Protein AF-A0A659UWE7-F1 (afdb_monomer_lite)

Secondary structure (DSSP, 8-state):
--------HHHHHHHHHTTSS---S---PPPS--------TTGGGSHHHHHHHHHHHHHHHHHHHHS---PPP---

Radius of gyration: 16.74 Å; chains: 1; bounding box: 41×30×42 Å

Structure (mmCIF, N/CA/C/O backbone):
data_AF-A0A659UWE7-F1
#
_entry.id   AF-A0A659UWE7-F1
#
loop_
_atom_site.group_PDB
_atom_site.id
_atom_site.type_symbol
_atom_site.label_atom_id
_atom_site.label_alt_id
_atom_site.label_comp_id
_atom_site.label_asym_id
_atom_site.label_entity_id
_atom_site.label_seq_id
_atom_site.pdbx_PDB_ins_code
_atom_site.Cartn_x
_atom_site.Cartn_y
_atom_site.Cartn_z
_atom_site.occupancy
_atom_site.B_iso_or_equiv
_atom_site.auth_seq_id
_atom_site.auth_comp_id
_atom_site.auth_asym_id
_atom_site.auth_atom_id
_atom_site.pdbx_PDB_model_num
ATOM 1 N N . GLY A 1 1 ? 11.058 8.300 -23.118 1.00 52.44 1 GLY A N 1
ATOM 2 C CA . GLY A 1 1 ? 11.650 8.590 -21.799 1.00 52.44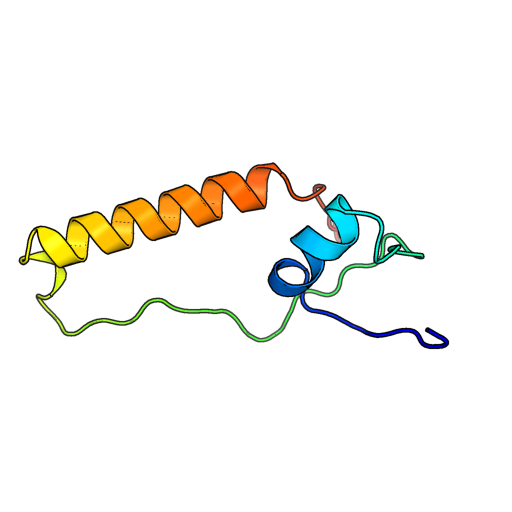 1 GLY A CA 1
ATOM 3 C C . GLY A 1 1 ? 12.973 7.865 -21.729 1.00 52.44 1 GLY A C 1
ATOM 4 O O . GLY A 1 1 ? 12.996 6.700 -22.091 1.00 52.44 1 GLY A O 1
ATOM 5 N N . GLU A 1 2 ? 14.043 8.561 -21.351 1.00 64.19 2 GLU A N 1
ATOM 6 C CA . GLU A 1 2 ? 15.457 8.157 -21.490 1.00 64.19 2 GLU A CA 1
ATOM 7 C C . GLU A 1 2 ? 16.111 8.000 -20.102 1.00 64.19 2 GLU A C 1
ATOM 9 O O . GLU A 1 2 ? 16.978 8.777 -19.711 1.00 64.19 2 GLU A O 1
ATOM 14 N N . GLY A 1 3 ? 15.640 7.062 -19.278 1.00 75.81 3 GLY A N 1
ATOM 15 C CA . GLY A 1 3 ? 16.209 6.899 -17.940 1.00 75.81 3 GLY A CA 1
ATOM 16 C C . GLY A 1 3 ? 15.732 5.653 -17.211 1.00 75.81 3 GLY A C 1
ATOM 17 O O . GLY A 1 3 ? 14.636 5.153 -17.457 1.00 75.81 3 GLY A O 1
ATOM 18 N N . VAL A 1 4 ? 16.572 5.162 -16.300 1.00 80.88 4 VAL A N 1
ATOM 19 C CA . VAL A 1 4 ? 16.271 4.038 -15.406 1.00 80.88 4 VAL A CA 1
ATOM 20 C C . VAL A 1 4 ? 16.022 4.590 -14.006 1.00 80.88 4 VAL A C 1
ATOM 22 O O . VAL A 1 4 ? 16.753 5.462 -13.541 1.00 80.88 4 VAL A O 1
ATOM 25 N N . LEU A 1 5 ? 14.997 4.077 -13.326 1.00 83.06 5 LEU A N 1
ATOM 26 C CA . LEU A 1 5 ? 14.684 4.421 -11.941 1.00 83.06 5 LEU A CA 1
ATOM 27 C C . LEU A 1 5 ? 14.626 3.166 -11.073 1.00 83.06 5 LEU A C 1
ATOM 29 O O . LEU A 1 5 ? 14.266 2.088 -11.544 1.00 83.06 5 LEU A O 1
ATOM 33 N N . LEU A 1 6 ? 14.933 3.325 -9.786 1.00 79.31 6 LEU A N 1
ATOM 34 C CA . LEU A 1 6 ? 14.652 2.319 -8.768 1.00 79.31 6 LEU A CA 1
ATOM 35 C C . LEU A 1 6 ? 13.338 2.692 -8.070 1.00 79.31 6 LEU A C 1
ATOM 37 O O . LEU A 1 6 ? 13.296 3.589 -7.230 1.00 79.31 6 LEU A O 1
ATOM 41 N N . GLY A 1 7 ? 12.250 2.037 -8.471 1.00 75.00 7 GLY A N 1
ATOM 42 C CA . GLY A 1 7 ? 10.901 2.294 -7.967 1.00 75.00 7 GLY A CA 1
ATOM 43 C C . GLY A 1 7 ? 10.482 1.278 -6.910 1.00 75.00 7 GLY A C 1
ATOM 44 O O . GLY A 1 7 ? 10.930 0.132 -6.920 1.00 75.00 7 GLY A O 1
ATOM 45 N N . ARG A 1 8 ? 9.583 1.670 -6.000 1.00 76.44 8 ARG A N 1
ATOM 46 C CA . ARG A 1 8 ? 8.915 0.697 -5.124 1.00 76.44 8 ARG A CA 1
ATOM 47 C C . ARG A 1 8 ? 7.916 -0.102 -5.950 1.00 76.44 8 ARG A C 1
ATOM 49 O O . ARG A 1 8 ? 7.064 0.507 -6.592 1.00 76.44 8 ARG A O 1
ATOM 56 N N . SER A 1 9 ? 7.964 -1.431 -5.869 1.00 74.44 9 SER A N 1
ATOM 57 C CA . SER A 1 9 ? 7.110 -2.331 -6.660 1.00 74.44 9 SER A CA 1
ATOM 58 C C . SER A 1 9 ? 5.623 -1.966 -6.597 1.00 74.44 9 SER A C 1
ATOM 60 O O . SER A 1 9 ? 4.963 -1.950 -7.626 1.00 74.44 9 SER A O 1
ATOM 62 N N . ALA A 1 10 ? 5.121 -1.574 -5.421 1.00 73.75 10 ALA A N 1
ATOM 63 C CA . ALA A 1 10 ? 3.730 -1.152 -5.238 1.00 73.75 10 ALA A CA 1
ATOM 64 C C . ALA A 1 10 ? 3.335 0.088 -6.065 1.00 73.75 10 ALA A C 1
ATOM 66 O O . ALA A 1 10 ? 2.190 0.207 -6.475 1.00 73.75 10 ALA A O 1
ATOM 67 N N . LEU A 1 11 ? 4.268 1.008 -6.324 1.00 76.88 11 LEU A N 1
ATOM 68 C CA . LEU A 1 11 ? 3.987 2.242 -7.066 1.00 76.88 11 LEU A CA 1
ATOM 69 C C . LEU A 1 11 ? 4.108 2.053 -8.579 1.00 76.88 11 LEU A C 1
ATOM 71 O O . LEU A 1 11 ? 3.435 2.746 -9.329 1.00 76.88 11 LEU A O 1
ATOM 75 N N . VAL A 1 12 ? 4.958 1.121 -9.021 1.00 81.94 12 VAL A N 1
ATOM 76 C CA . VAL A 1 12 ? 5.227 0.881 -10.450 1.00 81.94 12 VAL A CA 1
ATOM 77 C C . VAL A 1 12 ? 4.455 -0.311 -11.018 1.00 81.94 12 VAL A C 1
ATOM 79 O O . VAL A 1 12 ? 4.510 -0.541 -12.222 1.00 81.94 12 VAL A O 1
ATOM 82 N N . SER A 1 13 ? 3.732 -1.068 -10.181 1.00 78.94 13 SER A N 1
ATOM 83 C CA . SER A 1 13 ? 2.997 -2.275 -10.594 1.00 78.94 13 SER A CA 1
ATOM 84 C C . SER A 1 13 ? 2.040 -1.996 -11.756 1.00 78.94 13 SER A C 1
ATOM 86 O O . SER A 1 13 ? 2.066 -2.693 -12.767 1.00 78.94 13 SER A O 1
ATOM 88 N N . ALA A 1 14 ? 1.260 -0.915 -11.668 1.00 79.00 14 ALA A N 1
ATOM 89 C CA . ALA A 1 14 ? 0.299 -0.546 -12.705 1.00 79.00 14 ALA A CA 1
ATOM 90 C C . ALA A 1 14 ? 0.974 -0.152 -14.031 1.00 79.00 14 ALA A C 1
ATOM 92 O O . ALA A 1 14 ? 0.465 -0.459 -15.107 1.00 79.00 14 ALA A O 1
ATOM 93 N N . ASP A 1 15 ? 2.127 0.515 -13.971 1.00 80.12 15 ASP A N 1
ATOM 94 C CA . ASP A 1 15 ? 2.888 0.904 -15.160 1.00 80.12 15 ASP A CA 1
ATOM 95 C C . ASP A 1 15 ? 3.592 -0.287 -15.819 1.00 80.12 15 ASP A C 1
ATOM 97 O O . ASP A 1 15 ? 3.673 -0.338 -17.048 1.00 80.12 15 ASP A O 1
ATOM 101 N N . LEU A 1 16 ? 4.057 -1.252 -15.019 1.00 80.31 16 LEU A N 1
ATOM 102 C CA .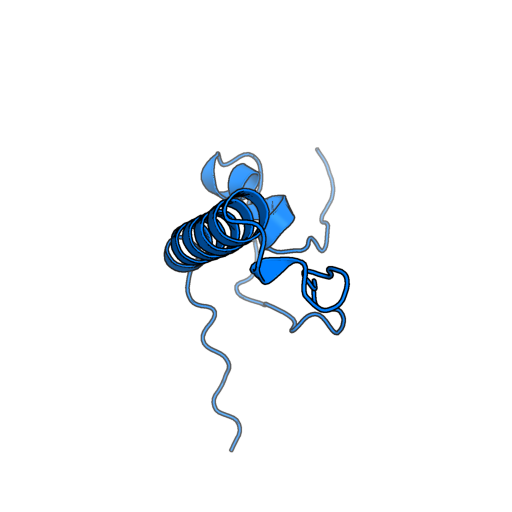 LEU A 1 16 ? 4.585 -2.528 -15.504 1.00 80.31 16 LEU A CA 1
ATOM 103 C C . LEU A 1 16 ? 3.477 -3.356 -16.169 1.00 80.31 16 LEU A C 1
ATOM 105 O O . LEU A 1 16 ? 3.667 -3.844 -17.279 1.00 80.31 16 LEU A O 1
ATOM 109 N N . ALA A 1 17 ? 2.302 -3.459 -15.537 1.00 80.44 17 ALA A N 1
ATOM 110 C CA . ALA A 1 17 ? 1.150 -4.168 -16.096 1.00 80.44 17 ALA A CA 1
ATOM 111 C C . ALA A 1 17 ? 0.647 -3.529 -17.403 1.00 80.44 17 ALA A C 1
ATOM 113 O O . ALA A 1 17 ? 0.267 -4.231 -18.335 1.00 80.44 17 ALA A O 1
ATOM 114 N N . ALA A 1 18 ? 0.683 -2.197 -17.495 1.00 85.25 18 ALA A N 1
ATOM 115 C CA . ALA A 1 18 ? 0.292 -1.460 -18.693 1.00 85.25 18 ALA A CA 1
ATOM 116 C C . ALA A 1 18 ? 1.393 -1.374 -19.771 1.00 85.25 18 ALA A C 1
ATOM 118 O O . ALA A 1 18 ? 1.181 -0.719 -20.792 1.00 85.25 18 ALA A O 1
ATOM 119 N N . GLY A 1 19 ? 2.575 -1.963 -19.548 1.00 82.94 19 GLY A N 1
ATOM 120 C CA . GLY A 1 19 ? 3.701 -1.931 -20.490 1.00 82.94 19 GLY A CA 1
ATOM 121 C C . GLY A 1 19 ? 4.347 -0.553 -20.680 1.00 82.94 19 GLY A C 1
ATOM 122 O O . GLY A 1 19 ? 5.142 -0.368 -21.600 1.00 82.94 19 GLY A O 1
ATOM 123 N N . ARG A 1 20 ? 4.026 0.426 -19.823 1.00 86.62 20 ARG A N 1
ATOM 124 C CA . ARG A 1 20 ? 4.665 1.755 -19.822 1.00 86.62 20 ARG A CA 1
ATOM 125 C C . ARG A 1 20 ? 6.063 1.713 -19.211 1.00 86.62 20 ARG A C 1
ATOM 127 O O . ARG A 1 20 ? 6.903 2.545 -19.547 1.00 86.62 20 ARG A O 1
ATOM 134 N N . LEU A 1 21 ? 6.299 0.750 -18.322 1.00 83.38 21 LEU A N 1
ATOM 135 C CA . LEU A 1 21 ? 7.607 0.419 -17.774 1.00 83.38 21 LEU A CA 1
ATOM 136 C C . LEU A 1 21 ? 7.965 -1.026 -18.113 1.00 83.38 21 LEU A C 1
ATOM 138 O O . LEU A 1 21 ? 7.102 -1.896 -18.200 1.00 83.38 21 LEU A O 1
ATOM 142 N N . VAL A 1 22 ? 9.263 -1.280 -18.236 1.00 82.62 22 VAL A N 1
ATOM 143 C CA . VAL A 1 22 ? 9.832 -2.624 -18.344 1.00 82.62 22 VAL A CA 1
ATOM 144 C C . VAL A 1 22 ? 10.804 -2.807 -17.187 1.00 82.62 22 VAL A C 1
ATOM 146 O O . VAL A 1 22 ? 11.533 -1.881 -16.832 1.00 82.62 22 VAL A O 1
ATOM 149 N N . ARG A 1 23 ? 10.817 -3.999 -16.587 1.00 83.88 23 ARG A N 1
ATOM 150 C CA 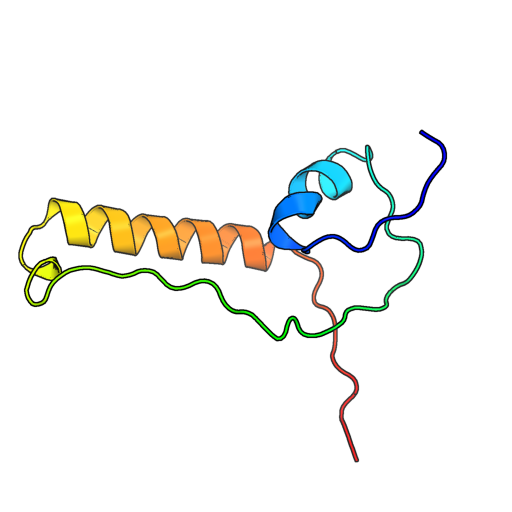. ARG A 1 23 ? 11.787 -4.389 -15.561 1.00 83.88 23 ARG A CA 1
ATOM 151 C C . ARG A 1 23 ? 12.950 -5.127 -16.243 1.00 83.88 23 ARG A C 1
ATOM 153 O O . ARG A 1 23 ? 12.788 -6.301 -16.558 1.00 83.88 23 ARG A O 1
ATOM 160 N N . PRO A 1 24 ? 14.105 -4.478 -16.487 1.00 82.31 24 PRO A N 1
ATOM 161 C CA . PRO A 1 24 ? 15.191 -5.078 -17.270 1.00 82.31 24 PRO A CA 1
ATOM 162 C C . PRO A 1 24 ? 15.931 -6.215 -16.546 1.00 82.31 24 PRO A C 1
ATOM 164 O O . PRO A 1 24 ? 16.569 -7.031 -17.201 1.00 82.31 24 PRO A O 1
ATOM 167 N N . PHE A 1 25 ? 15.848 -6.285 -15.212 1.00 81.75 25 PHE A N 1
ATOM 168 C CA . PHE A 1 25 ? 16.508 -7.308 -14.398 1.00 81.75 25 PHE A CA 1
ATOM 169 C C . PHE A 1 25 ? 15.535 -7.916 -13.397 1.00 81.75 25 PHE A C 1
ATOM 171 O O . PHE A 1 25 ? 14.788 -7.185 -12.740 1.00 81.75 25 PHE A O 1
ATOM 178 N N . ASP A 1 26 ? 15.636 -9.223 -13.160 1.00 76.69 26 ASP A N 1
ATOM 179 C CA . ASP A 1 26 ? 14.913 -9.877 -12.065 1.00 76.69 26 ASP A CA 1
ATOM 180 C C . ASP A 1 26 ? 15.601 -9.682 -10.696 1.00 76.69 26 ASP A C 1
ATOM 182 O O . ASP A 1 26 ? 15.665 -10.572 -9.857 1.00 76.69 26 ASP A O 1
ATOM 186 N N . LEU A 1 27 ? 16.126 -8.479 -10.446 1.00 76.94 27 LEU A N 1
ATOM 187 C CA . LEU A 1 27 ? 16.686 -8.079 -9.157 1.00 76.94 27 LEU A CA 1
ATOM 188 C C . LEU A 1 27 ? 15.626 -7.320 -8.354 1.00 76.94 27 LEU A C 1
ATOM 190 O O . LEU A 1 27 ? 14.988 -6.404 -8.878 1.00 76.94 27 LEU A O 1
ATOM 194 N N . ALA A 1 28 ? 15.404 -7.711 -7.100 1.00 75.50 28 ALA A N 1
ATOM 195 C CA . ALA A 1 28 ? 14.521 -7.017 -6.167 1.00 75.50 28 ALA A CA 1
ATOM 196 C C . ALA A 1 28 ? 15.242 -6.836 -4.829 1.00 75.50 28 ALA A C 1
ATOM 198 O O . ALA A 1 28 ? 15.728 -7.798 -4.237 1.00 75.50 28 ALA A O 1
ATOM 199 N N . LEU A 1 29 ? 15.312 -5.595 -4.348 1.00 75.75 29 LEU A N 1
ATOM 200 C CA . LEU A 1 29 ? 15.870 -5.287 -3.034 1.00 75.75 29 LEU A CA 1
ATOM 201 C C . LEU A 1 29 ? 14.737 -5.215 -2.012 1.00 75.75 29 LEU A C 1
ATOM 203 O O . LEU A 1 29 ? 13.723 -4.553 -2.247 1.00 75.75 29 LEU A O 1
ATOM 207 N N . LYS A 1 30 ? 14.918 -5.859 -0.852 1.00 70.31 30 LYS A N 1
ATOM 208 C CA . LYS A 1 30 ? 14.016 -5.651 0.286 1.00 70.31 30 LYS A CA 1
ATOM 209 C C . LYS A 1 30 ? 14.098 -4.181 0.688 1.00 70.31 30 LYS A C 1
ATOM 211 O O . LYS A 1 30 ? 15.169 -3.683 1.025 1.00 70.31 30 LYS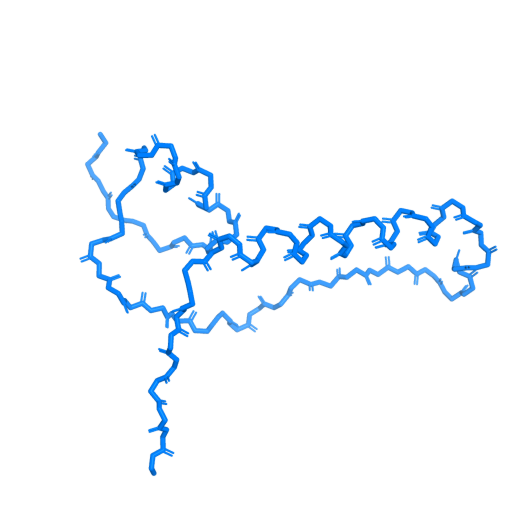 A O 1
ATOM 216 N N . SER A 1 31 ? 12.968 -3.481 0.635 1.00 68.62 31 SER A N 1
ATOM 217 C CA . SER A 1 31 ? 12.917 -2.101 1.108 1.00 68.62 31 SER A CA 1
ATOM 218 C C . SER A 1 31 ? 13.120 -2.083 2.620 1.00 68.62 31 SER A C 1
ATOM 220 O O . SER A 1 31 ? 12.459 -2.828 3.338 1.00 68.62 31 SER A O 1
ATOM 222 N N . ALA A 1 32 ? 13.997 -1.206 3.109 1.00 64.94 32 ALA A N 1
ATOM 223 C CA . ALA A 1 32 ? 14.196 -1.006 4.545 1.00 64.94 32 ALA A CA 1
ATOM 224 C C . ALA A 1 32 ? 12.991 -0.328 5.232 1.00 64.94 32 ALA A C 1
ATOM 226 O O . ALA A 1 32 ? 12.936 -0.265 6.456 1.00 64.94 32 ALA A O 1
ATOM 227 N N . ALA A 1 33 ? 12.031 0.197 4.460 1.00 64.50 33 ALA A N 1
ATOM 228 C CA . ALA A 1 33 ? 10.914 0.987 4.965 1.00 64.50 33 ALA A CA 1
ATOM 229 C C . ALA A 1 33 ? 9.561 0.353 4.615 1.00 64.50 33 ALA A C 1
ATOM 231 O O . ALA A 1 33 ? 9.169 0.299 3.445 1.00 64.50 33 ALA A O 1
ATOM 232 N N . SER A 1 34 ? 8.831 -0.051 5.653 1.00 75.12 34 SER A N 1
ATOM 233 C CA . SER A 1 34 ? 7.484 -0.627 5.575 1.00 75.12 34 SER A CA 1
ATOM 234 C C . SER A 1 34 ? 6.392 0.442 5.671 1.00 75.12 34 SER A C 1
ATOM 236 O O . SER A 1 34 ? 6.575 1.475 6.313 1.00 75.12 34 SER A O 1
ATOM 238 N N . TYR A 1 35 ? 5.239 0.175 5.055 1.00 78.56 35 TYR A N 1
ATOM 239 C CA . TYR A 1 35 ? 4.023 0.971 5.239 1.00 78.56 35 TYR A CA 1
ATOM 240 C C . TYR A 1 35 ? 3.191 0.396 6.391 1.00 78.56 35 TYR A C 1
ATOM 242 O O . TYR A 1 35 ? 3.049 -0.821 6.498 1.00 78.56 35 TYR A O 1
ATOM 250 N N . TYR A 1 36 ? 2.625 1.266 7.231 1.00 82.62 36 TYR A N 1
ATOM 251 C CA . TYR A 1 36 ? 1.815 0.878 8.388 1.00 82.62 36 TYR A CA 1
ATOM 252 C C . TYR A 1 36 ? 0.455 1.578 8.360 1.00 82.62 36 TYR A C 1
ATOM 254 O O . TYR A 1 36 ? 0.363 2.763 8.042 1.00 82.62 36 TYR A O 1
ATOM 262 N N . VAL A 1 37 ? -0.595 0.849 8.742 1.00 86.50 37 VAL A N 1
ATOM 263 C CA . VAL A 1 37 ? -1.933 1.404 8.986 1.00 86.50 37 VAL A CA 1
ATOM 264 C C . VAL A 1 37 ? -2.041 1.730 10.474 1.00 86.50 37 VAL A C 1
ATOM 266 O O . VAL A 1 37 ? -1.957 0.829 11.306 1.00 86.50 37 VAL A O 1
ATOM 269 N N . VAL A 1 38 ? -2.225 3.008 10.812 1.00 90.94 38 VAL A N 1
ATOM 270 C CA . VAL A 1 38 ? -2.297 3.498 12.199 1.00 90.94 38 VAL A CA 1
ATOM 271 C C . VAL A 1 38 ? -3.662 4.102 12.509 1.00 90.94 38 VAL A C 1
ATOM 273 O O . VAL A 1 38 ? -4.254 4.799 11.687 1.00 90.94 38 VAL A O 1
ATOM 276 N N . TYR A 1 39 ? -4.168 3.831 13.709 1.00 89.38 39 TYR A N 1
ATOM 277 C CA . TYR A 1 39 ? -5.423 4.379 14.218 1.00 89.38 39 TYR A CA 1
ATOM 278 C C . TYR A 1 39 ? -5.401 4.442 15.755 1.00 89.38 39 TYR A C 1
ATOM 280 O O . TYR A 1 39 ? -4.691 3.649 16.376 1.00 89.38 39 TYR A O 1
ATOM 288 N N . PRO A 1 40 ? -6.175 5.354 16.380 1.00 89.38 40 PRO A N 1
ATOM 289 C CA . PRO A 1 40 ? -6.260 5.457 17.834 1.00 89.38 40 PRO A CA 1
ATOM 290 C C . PRO A 1 40 ? -6.748 4.164 18.491 1.00 89.38 40 PRO A C 1
ATOM 292 O O . PRO A 1 40 ? -7.511 3.389 17.900 1.00 89.38 40 PRO A O 1
ATOM 295 N N . GLU A 1 41 ? -6.367 3.962 19.749 1.00 87.00 41 GLU A N 1
ATOM 296 C CA . GLU A 1 41 ? -6.851 2.831 20.532 1.00 87.00 41 GLU A CA 1
ATOM 297 C C . GLU A 1 41 ? -8.389 2.836 20.599 1.00 87.00 41 GLU A C 1
ATOM 299 O O . GLU A 1 41 ? -9.036 3.866 20.782 1.00 87.00 41 GLU A O 1
ATOM 304 N N . GLY A 1 42 ? -9.005 1.677 20.359 1.00 89.69 42 GLY A N 1
ATOM 305 C CA . GLY A 1 42 ? -10.463 1.545 20.311 1.00 89.69 42 GLY A CA 1
ATOM 306 C C . GLY A 1 42 ? -11.132 1.982 19.001 1.00 89.69 42 GLY A C 1
ATOM 307 O O . GLY A 1 42 ? -12.329 1.732 18.847 1.00 89.69 42 GLY A O 1
ATOM 308 N N . ALA A 1 43 ? -10.407 2.527 18.015 1.00 87.88 43 ALA A N 1
ATOM 309 C CA . ALA A 1 43 ? -10.991 2.913 16.722 1.00 87.88 43 ALA A CA 1
ATOM 310 C C . ALA A 1 43 ? -11.682 1.736 15.998 1.00 87.88 43 ALA A C 1
ATOM 312 O O . ALA A 1 43 ? -12.717 1.921 15.360 1.00 87.88 43 ALA A O 1
ATOM 313 N N . LEU A 1 44 ? -11.203 0.500 16.195 1.00 88.50 44 LEU A N 1
ATOM 314 C CA . LEU A 1 44 ? -11.812 -0.731 15.659 1.00 88.50 44 LEU A CA 1
ATOM 315 C C . LEU A 1 44 ? -13.185 -1.091 16.251 1.00 88.50 44 LEU A C 1
ATOM 317 O O . LEU A 1 44 ? -13.838 -2.027 15.772 1.00 88.50 44 LEU A O 1
ATOM 321 N N . ARG A 1 45 ? -13.631 -0.392 17.303 1.00 92.25 45 ARG A N 1
ATOM 322 C CA . ARG A 1 45 ? -15.004 -0.507 17.822 1.00 92.25 45 ARG A CA 1
ATOM 323 C C . ARG A 1 45 ? -16.006 0.158 16.879 1.00 92.25 45 ARG A C 1
ATOM 325 O O . ARG A 1 45 ? -17.164 -0.245 16.831 1.00 92.25 45 ARG A O 1
ATOM 332 N N . GLN A 1 46 ? -15.565 1.138 16.090 1.00 93.69 46 GLN A N 1
ATOM 333 C CA . GLN A 1 46 ? -16.395 1.748 15.061 1.00 93.69 46 GLN A CA 1
ATOM 334 C C . GLN A 1 46 ? -16.466 0.815 13.849 1.00 93.69 46 GLN A C 1
ATOM 336 O O . GLN A 1 46 ? -15.457 0.564 13.186 1.00 93.69 46 GLN A O 1
ATOM 341 N N . LYS A 1 47 ? -17.672 0.334 13.522 1.00 92.12 47 LYS A N 1
ATOM 342 C CA . LYS A 1 47 ? -17.898 -0.595 12.398 1.00 92.12 47 LYS A CA 1
ATOM 343 C C . LYS A 1 47 ? -17.308 -0.085 11.078 1.00 92.12 47 LYS A 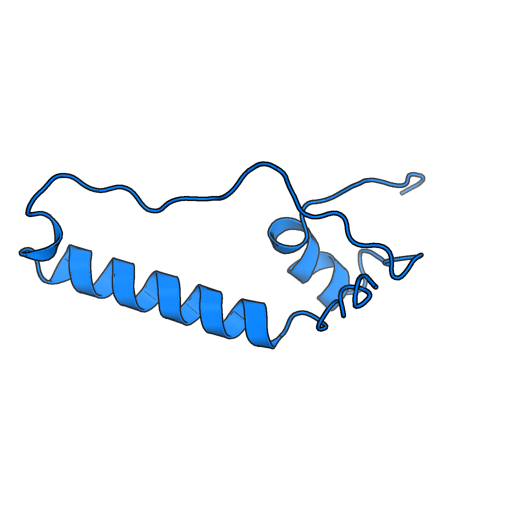C 1
ATOM 345 O O . LYS A 1 47 ? -16.701 -0.861 10.355 1.00 92.12 47 LYS A O 1
ATOM 350 N N . LYS A 1 48 ? -17.408 1.222 10.813 1.00 91.25 48 LYS A N 1
ATOM 351 C CA . LYS A 1 48 ? -16.845 1.864 9.613 1.00 91.25 48 LYS A CA 1
ATOM 352 C C . LYS A 1 48 ? -15.318 1.752 9.514 1.00 91.25 48 LYS A C 1
ATOM 354 O O . LYS A 1 48 ? -14.801 1.472 8.442 1.00 91.25 48 LYS A O 1
ATOM 359 N N . VAL A 1 49 ? -14.601 1.920 10.631 1.00 91.56 49 VAL A N 1
ATOM 360 C CA . VAL A 1 49 ? -13.129 1.852 10.661 1.00 91.56 49 VAL A CA 1
ATOM 361 C C . VAL A 1 49 ? -12.674 0.417 10.440 1.00 91.56 49 VAL A C 1
ATOM 363 O O . VAL A 1 49 ? -11.755 0.171 9.667 1.00 91.56 49 VAL A O 1
ATOM 366 N N . ARG A 1 50 ? -13.356 -0.537 11.082 1.00 92.75 50 ARG A N 1
ATOM 367 C CA . ARG A 1 50 ? -13.105 -1.963 10.876 1.00 92.75 50 ARG A CA 1
ATOM 368 C C . ARG A 1 50 ? -13.341 -2.370 9.422 1.00 92.75 50 ARG A C 1
ATOM 370 O O . ARG A 1 50 ? -12.450 -2.952 8.825 1.00 92.75 50 ARG A O 1
ATOM 377 N N . ALA A 1 51 ? -14.489 -2.001 8.856 1.00 92.38 51 ALA A N 1
ATOM 378 C CA . ALA A 1 51 ? -14.828 -2.317 7.472 1.00 92.38 51 ALA A CA 1
ATOM 379 C C . ALA A 1 51 ? -13.795 -1.754 6.486 1.00 92.38 51 ALA A C 1
ATOM 381 O O . ALA A 1 51 ? -13.329 -2.480 5.617 1.00 92.38 51 ALA A O 1
ATOM 382 N N . PHE A 1 52 ? -13.383 -0.493 6.660 1.00 92.69 52 PHE A N 1
ATOM 383 C CA . PHE A 1 52 ? -12.357 0.115 5.814 1.00 92.69 52 PHE A CA 1
ATOM 384 C C . PHE A 1 52 ? -11.002 -0.583 5.946 1.00 92.69 52 PHE A C 1
ATOM 386 O O . PHE A 1 52 ? -10.360 -0.864 4.941 1.00 92.69 52 PHE A O 1
ATOM 393 N N . ARG A 1 53 ? -10.572 -0.894 7.175 1.00 93.00 53 ARG A N 1
ATOM 394 C CA . ARG A 1 53 ? -9.319 -1.616 7.416 1.00 93.00 53 ARG A CA 1
ATOM 395 C C . ARG A 1 53 ? -9.339 -2.987 6.740 1.00 93.00 53 ARG A C 1
ATOM 397 O O . ARG A 1 53 ? -8.378 -3.346 6.071 1.00 93.00 53 ARG A O 1
ATOM 404 N N . ASP A 1 54 ? -10.410 -3.744 6.941 1.00 93.12 54 ASP A N 1
ATOM 405 C CA . ASP A 1 54 ? -10.518 -5.110 6.434 1.00 93.12 54 ASP A CA 1
ATOM 406 C C . ASP A 1 54 ? -10.576 -5.116 4.898 1.00 93.12 54 ASP A C 1
ATOM 408 O O . ASP A 1 54 ? -9.878 -5.906 4.267 1.00 93.12 54 ASP A O 1
ATOM 412 N N . TRP A 1 55 ? -11.313 -4.175 4.298 1.00 94.00 55 TRP A N 1
ATOM 413 C CA . TRP A 1 55 ? -11.294 -3.946 2.853 1.00 94.00 55 TRP A CA 1
ATOM 414 C C . TRP A 1 55 ? -9.893 -3.574 2.348 1.00 94.00 55 TRP A C 1
ATOM 416 O O . TRP A 1 55 ? -9.395 -4.212 1.429 1.00 94.00 55 TRP A O 1
ATOM 426 N N . LEU A 1 56 ? -9.211 -2.617 2.986 1.00 91.19 56 LEU A N 1
ATOM 427 C CA . LEU A 1 56 ? -7.870 -2.180 2.584 1.00 91.19 56 LEU A CA 1
ATOM 428 C C . LEU A 1 56 ? -6.870 -3.344 2.562 1.00 91.19 56 LEU A C 1
ATOM 430 O O . LEU A 1 56 ? -6.101 -3.480 1.615 1.00 91.19 56 LEU A O 1
ATOM 434 N N . PHE A 1 57 ? -6.878 -4.202 3.585 1.00 90.44 57 PHE A N 1
ATOM 435 C CA . PHE A 1 57 ? -6.004 -5.377 3.599 1.00 90.44 57 PHE A CA 1
ATOM 436 C C . PHE A 1 57 ? -6.409 -6.437 2.569 1.00 90.44 57 PHE A C 1
ATOM 438 O O . PHE A 1 57 ? -5.528 -7.133 2.067 1.00 90.44 57 PHE A O 1
ATOM 445 N N . ALA A 1 58 ? -7.696 -6.554 2.231 1.00 89.12 58 ALA A N 1
ATOM 446 C CA . ALA A 1 58 ? -8.153 -7.436 1.160 1.00 89.12 58 ALA A CA 1
ATOM 447 C C . ALA A 1 58 ? -7.677 -6.956 -0.222 1.00 89.12 58 ALA A C 1
ATOM 449 O O . ALA A 1 58 ? -7.152 -7.765 -0.984 1.00 89.12 58 ALA A O 1
ATOM 450 N N . GLU A 1 59 ? -7.773 -5.654 -0.512 1.00 87.12 59 GLU A N 1
ATOM 451 C CA . GLU A 1 59 ? -7.245 -5.062 -1.752 1.00 87.12 59 GLU A CA 1
ATOM 452 C C . GLU A 1 59 ? -5.730 -5.253 -1.854 1.00 87.12 59 GLU A C 1
ATOM 454 O O . GLU A 1 59 ? -5.227 -5.701 -2.879 1.00 87.12 59 GLU A O 1
ATOM 459 N N . ILE A 1 60 ? -5.000 -5.003 -0.757 1.00 85.62 60 ILE A N 1
ATOM 460 C CA . ILE A 1 60 ? -3.559 -5.271 -0.699 1.00 85.62 60 ILE A CA 1
ATOM 461 C C . ILE A 1 60 ? -3.304 -6.754 -1.005 1.00 85.62 60 ILE A C 1
ATOM 463 O O . ILE A 1 60 ? -2.491 -7.069 -1.865 1.00 85.62 60 ILE A O 1
ATOM 467 N N . ALA A 1 61 ? -4.000 -7.690 -0.362 1.00 82.94 61 ALA A N 1
ATOM 468 C CA . ALA A 1 61 ? -3.801 -9.111 -0.647 1.00 82.94 61 ALA A CA 1
ATOM 469 C C . ALA A 1 61 ? -4.060 -9.461 -2.129 1.00 82.94 61 ALA A C 1
ATOM 471 O O . ALA A 1 61 ? -3.286 -10.223 -2.709 1.00 82.94 61 ALA A O 1
ATOM 472 N N . ALA A 1 62 ? -5.091 -8.883 -2.752 1.00 77.44 62 ALA A N 1
ATOM 473 C CA . ALA A 1 62 ? -5.413 -9.098 -4.164 1.00 77.44 62 ALA A CA 1
ATOM 474 C C . ALA A 1 62 ? -4.332 -8.545 -5.117 1.00 77.44 62 ALA A C 1
ATOM 476 O O . ALA A 1 62 ? -3.918 -9.235 -6.056 1.00 77.44 62 ALA A O 1
ATOM 477 N N . ASP A 1 63 ? -3.813 -7.349 -4.834 1.00 69.94 63 ASP A N 1
ATOM 478 C CA . ASP A 1 63 ? -2.724 -6.732 -5.600 1.00 69.94 63 ASP A CA 1
ATOM 479 C C . ASP A 1 63 ? -1.413 -7.524 -5.476 1.00 69.94 63 ASP A C 1
ATOM 481 O O . ASP A 1 63 ? -0.704 -7.738 -6.462 1.00 69.94 63 ASP A O 1
ATOM 485 N N . TRP A 1 64 ? -1.091 -8.013 -4.274 1.00 62.47 64 TRP A N 1
ATOM 486 C CA . TRP A 1 64 ? 0.138 -8.775 -4.023 1.00 62.47 64 TRP A CA 1
ATOM 487 C C . TRP A 1 64 ? 0.120 -10.178 -4.641 1.00 62.47 64 TRP A C 1
ATOM 489 O O . TRP A 1 64 ? 1.180 -10.683 -5.006 1.00 62.47 64 TRP A O 1
ATOM 499 N N . VAL A 1 65 ? -1.053 -10.801 -4.802 1.00 56.53 65 VAL A N 1
ATOM 500 C CA . VAL A 1 65 ? -1.201 -12.069 -5.547 1.00 56.53 65 VAL A CA 1
ATOM 501 C C . VAL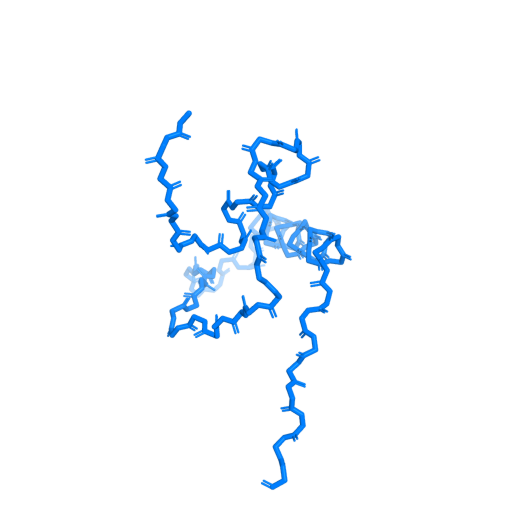 A 1 65 ? -0.913 -11.878 -7.041 1.00 56.53 65 VAL A C 1
ATOM 503 O O . VAL A 1 65 ? -0.445 -12.807 -7.698 1.00 56.53 65 VAL A O 1
ATOM 506 N N . SER A 1 66 ? -1.141 -10.671 -7.563 1.00 51.50 66 SER A N 1
ATOM 507 C CA . SER A 1 66 ? -0.920 -10.327 -8.973 1.00 51.50 66 SER A CA 1
ATOM 508 C C . SER A 1 66 ? 0.518 -9.879 -9.273 1.00 51.50 66 SER A C 1
ATOM 510 O O . SER A 1 66 ? 0.911 -9.795 -10.437 1.00 51.50 66 SER A O 1
ATOM 512 N N . ALA A 1 67 ? 1.330 -9.616 -8.244 1.00 51.69 67 ALA A N 1
ATOM 513 C CA . ALA A 1 67 ? 2.746 -9.314 -8.405 1.00 51.69 67 ALA A CA 1
ATOM 514 C C . ALA A 1 67 ? 3.558 -10.612 -8.615 1.00 51.69 67 ALA A C 1
ATOM 516 O O . ALA A 1 67 ? 3.361 -11.588 -7.885 1.00 51.69 67 ALA A O 1
ATOM 517 N N . PRO A 1 68 ? 4.508 -10.657 -9.571 1.00 46.25 68 PRO A N 1
ATOM 518 C CA . PRO A 1 68 ? 5.355 -11.829 -9.755 1.00 46.25 68 PRO A CA 1
ATOM 519 C C . PRO A 1 68 ? 6.140 -12.113 -8.468 1.00 46.25 68 PRO A C 1
ATOM 521 O O . PRO A 1 68 ? 6.802 -11.228 -7.921 1.00 46.25 68 PRO A O 1
ATOM 524 N N . LYS A 1 69 ? 6.058 -13.358 -7.978 1.00 41.31 69 LYS A N 1
ATOM 525 C CA . LYS A 1 69 ? 6.827 -13.836 -6.822 1.00 41.31 69 LYS A CA 1
ATOM 526 C C . LYS A 1 69 ? 8.317 -13.626 -7.096 1.00 41.31 69 LYS A C 1
ATOM 528 O O . LYS A 1 69 ? 8.910 -14.403 -7.835 1.00 41.31 69 LYS A O 1
ATOM 533 N N . SER A 1 70 ? 8.944 -12.635 -6.464 1.00 50.19 70 SER A N 1
ATOM 534 C CA . SER A 1 70 ? 10.402 -12.626 -6.364 1.00 50.19 70 SER A CA 1
ATOM 535 C C . SER A 1 70 ? 10.794 -13.736 -5.389 1.00 50.19 70 SER A C 1
ATOM 537 O O . SER A 1 70 ? 10.664 -13.575 -4.170 1.00 50.19 70 SER A O 1
ATOM 539 N N . GLN A 1 71 ? 11.223 -14.882 -5.916 1.00 37.84 71 GLN A N 1
ATOM 540 C CA . GLN A 1 71 ? 11.968 -15.862 -5.135 1.00 37.84 71 GLN A CA 1
ATOM 541 C C . GLN A 1 71 ? 13.193 -15.156 -4.547 1.00 37.84 71 GLN A C 1
ATOM 543 O O . GLN A 1 71 ? 14.035 -14.633 -5.271 1.00 37.84 71 GLN A O 1
ATOM 548 N N . ALA A 1 72 ? 13.264 -15.095 -3.218 1.00 39.19 72 ALA A N 1
ATOM 549 C CA . ALA A 1 72 ? 14.515 -14.793 -2.543 1.00 39.19 72 ALA A CA 1
ATOM 550 C C . ALA A 1 72 ? 15.445 -16.005 -2.718 1.00 39.19 72 ALA A C 1
ATOM 552 O O . ALA A 1 72 ? 14.955 -17.133 -2.613 1.00 39.19 72 ALA A O 1
ATOM 553 N N . PRO A 1 73 ? 16.753 -15.814 -2.959 1.00 41.25 73 PRO A N 1
ATOM 554 C CA . PRO A 1 73 ? 17.690 -16.918 -2.890 1.00 41.25 73 PRO A CA 1
ATOM 555 C C . PRO A 1 73 ? 17.725 -17.414 -1.442 1.00 41.25 73 PRO A C 1
ATOM 557 O O . PRO A 1 73 ? 17.872 -16.638 -0.494 1.00 41.25 73 PRO A O 1
ATOM 560 N N . GLU A 1 74 ? 17.513 -18.713 -1.299 1.00 39.59 74 GLU A N 1
ATOM 561 C CA . GLU A 1 74 ? 17.687 -19.484 -0.079 1.00 39.59 74 GLU A CA 1
ATOM 562 C C . GLU A 1 74 ? 19.152 -19.329 0.357 1.00 39.59 74 GLU A C 1
ATOM 564 O O . GLU A 1 74 ? 20.069 -19.786 -0.321 1.00 39.59 74 GLU A O 1
ATOM 569 N N . ALA A 1 75 ? 19.384 -18.559 1.422 1.00 38.97 75 ALA A N 1
ATOM 570 C CA . ALA A 1 75 ? 20.719 -18.365 1.970 1.00 38.97 75 ALA A CA 1
ATOM 571 C C . ALA A 1 75 ? 21.139 -19.648 2.700 1.00 38.97 75 ALA A C 1
ATOM 573 O O . ALA A 1 75 ? 20.493 -20.037 3.674 1.00 38.97 75 ALA A O 1
ATOM 574 N N . SER A 1 76 ? 22.188 -20.294 2.182 1.00 51.97 76 SER A N 1
ATOM 575 C CA . SER A 1 76 ? 23.002 -21.289 2.895 1.00 51.97 76 SER A CA 1
ATOM 576 C C . SER A 1 76 ? 23.916 -20.625 3.918 1.00 51.97 76 SER A C 1
ATOM 578 O O . SER A 1 76 ? 24.322 -19.465 3.670 1.00 51.97 76 SER A O 1
#

Foldseek 3Di:
DPDDDDDDCVVCVVCCVVVVDDDPDLDDDDDPDDDDDDDDPPPCVPVVSVVVVVVVVVVVVVSVVVDPDSDDPDDD

pLDDT: mean 76.08, std 15.74, range [37.84, 94.0]

Sequence (76 aa):
GEGVLLGRSALVSADLAAGRLVRPFDLALKSAASYYVVYPEGALRQKKVRAFRDWLFAEIAADWVSAPKSQAPEAS